Protein AF-A0A9E2YS98-F1 (afdb_monomer_lite)

Secondary structur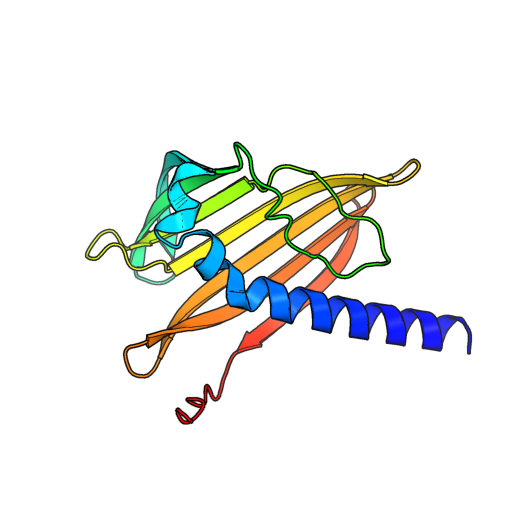e (DSSP, 8-state):
-HHHHHHHHHHHHHHHHHHHHHTGGGGGSTTTGGGEEEEEEEEEEETTEEEEEEEEEE-SSS------STT----PPPEEEEEEETTT--EEEEEEEEEEEETTEEEEEEEEEEEEEETTEEEEEEEEEEEEETTEEEEEEEEE-----PPPP-

Sequence (154 aa):
MKEDLRQEFEKSCVAGAATDFGQLILLFTKPNLSKYRFEFTGDTRIGVDNAWLIGFTQQGGNESLHISEGSKKMKEKLQGEIAVRQGDYLPLRITLNSSHNREDNEIRDEAKLDYAVISGTLLPAALVYRRFVNDEMVLESIYRYSDWQPIPAK

pLDDT: mean 77.69, std 18.23, range [30.95, 98.31]

Structure (mmCIF, N/CA/C/O backbone):
data_AF-A0A9E2YS98-F1
#
_entry.id   AF-A0A9E2YS98-F1
#
loop_
_atom_site.group_PDB
_atom_site.id
_atom_site.type_symbol
_atom_site.label_atom_id
_atom_site.label_alt_id
_atom_site.label_comp_id
_atom_site.label_asym_id
_atom_site.label_entity_id
_atom_site.label_seq_id
_atom_site.pdbx_PDB_ins_code
_atom_site.Cartn_x
_atom_site.Cartn_y
_atom_site.Cartn_z
_atom_site.occupancy
_atom_site.B_iso_or_equiv
_atom_site.auth_seq_id
_atom_site.auth_comp_id
_atom_site.auth_asym_id
_atom_site.auth_atom_id
_atom_site.pdbx_PDB_model_num
ATOM 1 N N . MET A 1 1 ? 32.001 -11.163 -11.078 1.00 45.69 1 MET A N 1
ATOM 2 C CA . MET A 1 1 ? 32.414 -9.957 -10.321 1.00 45.69 1 MET A CA 1
ATOM 3 C C . MET A 1 1 ? 31.591 -8.711 -10.652 1.00 45.69 1 MET A C 1
ATOM 5 O O . MET A 1 1 ? 31.002 -8.174 -9.732 1.00 45.69 1 MET A O 1
ATOM 9 N N . LYS A 1 2 ? 31.499 -8.236 -11.912 1.00 43.94 2 LYS A N 1
ATOM 10 C CA . LYS A 1 2 ? 30.591 -7.112 -12.272 1.00 43.94 2 LYS A CA 1
ATOM 11 C C . LYS A 1 2 ? 29.101 -7.481 -12.186 1.00 43.94 2 LYS A C 1
ATOM 13 O O . LYS A 1 2 ? 28.313 -6.665 -11.729 1.00 43.94 2 LYS A O 1
ATOM 18 N N . GLU A 1 3 ? 28.745 -8.700 -12.591 1.00 44.91 3 GLU A N 1
ATOM 19 C CA . GLU A 1 3 ? 27.358 -9.191 -12.543 1.00 44.91 3 GLU A CA 1
ATOM 20 C C . GLU A 1 3 ? 26.887 -9.447 -11.102 1.00 44.91 3 GLU A C 1
ATOM 22 O O . GLU A 1 3 ? 25.779 -9.067 -10.741 1.00 44.91 3 GLU A O 1
ATOM 27 N N . ASP A 1 4 ? 27.769 -9.988 -10.253 1.00 52.38 4 ASP A N 1
ATOM 28 C CA . ASP A 1 4 ? 27.483 -10.226 -8.831 1.00 52.38 4 ASP A CA 1
ATOM 29 C C . ASP A 1 4 ? 27.247 -8.910 -8.081 1.00 52.38 4 ASP A C 1
ATOM 31 O O . ASP A 1 4 ? 26.273 -8.792 -7.348 1.00 52.38 4 ASP A O 1
ATOM 35 N N . LEU A 1 5 ? 28.070 -7.883 -8.345 1.00 43.38 5 LEU A N 1
ATOM 36 C CA . LEU A 1 5 ? 27.875 -6.551 -7.768 1.00 43.38 5 LEU A CA 1
ATOM 37 C C . LEU A 1 5 ? 26.560 -5.911 -8.230 1.00 43.38 5 LEU A C 1
ATOM 39 O O . LEU A 1 5 ? 25.926 -5.207 -7.450 1.00 43.38 5 LEU A O 1
ATOM 43 N N . ARG A 1 6 ? 26.147 -6.137 -9.487 1.00 44.69 6 ARG A N 1
ATOM 44 C CA . ARG A 1 6 ? 24.877 -5.613 -10.009 1.00 44.69 6 ARG A CA 1
ATOM 45 C C . ARG A 1 6 ? 23.690 -6.297 -9.341 1.00 44.69 6 ARG A C 1
ATOM 47 O O . ARG A 1 6 ? 22.805 -5.599 -8.869 1.00 44.69 6 ARG A O 1
ATOM 54 N N . GLN A 1 7 ? 23.710 -7.624 -9.213 1.00 51.66 7 GLN A N 1
ATOM 55 C CA . GLN A 1 7 ? 22.668 -8.359 -8.489 1.00 51.66 7 GLN A CA 1
ATOM 56 C C . GLN A 1 7 ? 22.597 -7.979 -7.010 1.00 51.66 7 GLN A C 1
ATOM 58 O O . GLN A 1 7 ? 21.513 -7.905 -6.438 1.00 51.66 7 GLN A O 1
ATOM 63 N N . GLU A 1 8 ? 23.740 -7.764 -6.366 1.00 49.50 8 GLU A N 1
ATOM 64 C CA . GLU A 1 8 ? 23.806 -7.390 -4.954 1.00 49.50 8 GLU A CA 1
ATOM 65 C C . GLU A 1 8 ? 23.321 -5.945 -4.736 1.00 49.50 8 GLU A C 1
ATOM 67 O O . GLU A 1 8 ? 22.606 -5.655 -3.771 1.00 49.50 8 GLU A O 1
ATOM 72 N N . PHE A 1 9 ? 23.600 -5.054 -5.691 1.00 48.72 9 PHE A N 1
ATOM 73 C CA . PHE A 1 9 ? 23.061 -3.696 -5.733 1.00 48.72 9 PHE A CA 1
ATOM 74 C C . PHE A 1 9 ? 21.553 -3.671 -6.029 1.00 48.72 9 PHE A C 1
ATOM 76 O O . PHE A 1 9 ? 20.804 -2.996 -5.333 1.00 48.72 9 PHE A O 1
ATOM 83 N N . GLU A 1 10 ? 21.076 -4.462 -6.994 1.00 52.28 10 GLU A N 1
ATOM 84 C CA . GLU A 1 10 ? 19.648 -4.626 -7.290 1.00 52.28 10 GLU A CA 1
ATOM 85 C C . GLU A 1 10 ? 18.907 -5.158 -6.052 1.00 52.28 10 GLU A C 1
ATOM 87 O O . GLU A 1 10 ? 17.956 -4.536 -5.590 1.00 52.28 10 GLU A O 1
ATOM 92 N N . LYS A 1 11 ? 19.393 -6.231 -5.412 1.00 52.59 11 LYS A N 1
ATOM 93 C CA . LYS A 1 11 ? 18.790 -6.776 -4.179 1.00 52.59 11 LYS A CA 1
ATOM 94 C C . LYS A 1 11 ? 18.729 -5.760 -3.035 1.00 52.59 11 LYS A C 1
ATOM 96 O O . LYS A 1 11 ? 17.732 -5.716 -2.313 1.00 52.59 11 LYS A O 1
ATOM 101 N N . SER A 1 12 ? 19.777 -4.957 -2.851 1.00 49.00 12 SER A N 1
ATOM 102 C CA . SER A 1 12 ? 19.828 -3.948 -1.783 1.00 49.00 12 SER A CA 1
ATOM 103 C C . SER A 1 12 ? 18.950 -2.725 -2.074 1.00 49.00 12 SER A C 1
ATOM 105 O O . SER A 1 12 ? 18.268 -2.250 -1.165 1.00 49.00 12 SER A O 1
ATOM 107 N N . CYS A 1 13 ? 18.864 -2.271 -3.328 1.00 46.56 13 CYS A N 1
ATOM 108 C CA . CYS A 1 13 ? 17.906 -1.245 -3.753 1.00 46.56 13 CYS A CA 1
ATOM 109 C C . CYS A 1 13 ? 16.453 -1.698 -3.558 1.00 46.56 13 CYS A C 1
ATOM 111 O O . CYS A 1 13 ? 15.636 -0.933 -3.044 1.00 46.56 13 CYS A O 1
ATOM 113 N N . VAL A 1 14 ? 16.135 -2.953 -3.890 1.00 53.84 14 VAL A N 1
ATOM 114 C CA . VAL A 1 14 ? 14.791 -3.520 -3.693 1.00 53.84 14 VAL A CA 1
ATOM 115 C C . VAL A 1 14 ? 14.445 -3.617 -2.204 1.00 53.84 14 VAL A C 1
ATOM 117 O O . VAL A 1 14 ? 13.340 -3.250 -1.811 1.00 53.84 14 VAL A O 1
ATOM 120 N N . ALA A 1 15 ? 15.390 -4.026 -1.351 1.00 51.19 15 ALA A N 1
ATOM 121 C CA . ALA A 1 15 ? 15.189 -4.028 0.100 1.00 51.19 15 ALA A CA 1
ATOM 122 C C . ALA A 1 15 ? 14.923 -2.615 0.664 1.00 51.19 15 ALA A C 1
ATOM 124 O O . ALA A 1 15 ? 14.071 -2.448 1.542 1.00 51.19 15 ALA A O 1
ATOM 125 N N . GLY A 1 16 ? 15.606 -1.594 0.131 1.00 51.25 16 GLY A N 1
ATOM 126 C CA . GLY A 1 16 ? 15.350 -0.189 0.456 1.00 51.25 16 GLY A CA 1
ATOM 127 C C . GLY A 1 16 ? 13.942 0.252 0.048 1.00 51.25 16 GLY A C 1
ATOM 128 O O . GLY A 1 16 ? 13.174 0.711 0.889 1.00 51.25 16 GLY A O 1
ATOM 129 N N . ALA A 1 17 ? 13.562 0.009 -1.210 1.00 55.62 17 ALA A N 1
ATOM 130 C CA . ALA A 1 17 ? 12.235 0.342 -1.723 1.00 55.62 17 ALA A CA 1
ATOM 131 C C . ALA A 1 17 ? 11.112 -0.359 -0.934 1.00 55.62 17 ALA A C 1
ATOM 133 O O . ALA A 1 17 ? 10.133 0.278 -0.553 1.00 55.62 17 ALA A O 1
ATOM 134 N N . ALA A 1 18 ? 11.264 -1.648 -0.609 1.00 50.25 18 ALA A N 1
ATOM 135 C CA . ALA A 1 18 ? 10.291 -2.418 0.173 1.00 50.25 18 ALA A CA 1
ATOM 136 C C . ALA A 1 18 ? 10.058 -1.866 1.591 1.00 50.25 18 ALA A C 1
ATOM 138 O O . ALA A 1 18 ? 8.956 -1.983 2.136 1.00 50.25 18 ALA A O 1
ATOM 139 N N . THR A 1 19 ? 11.079 -1.252 2.191 1.00 52.03 19 THR A N 1
ATOM 140 C CA . THR A 1 19 ? 10.969 -0.611 3.508 1.00 52.03 19 THR A CA 1
ATOM 141 C C . THR A 1 19 ? 10.147 0.675 3.421 1.00 52.03 19 THR A C 1
ATOM 143 O O . THR A 1 19 ? 9.255 0.884 4.245 1.00 52.03 19 THR A O 1
ATOM 146 N N . ASP A 1 20 ? 10.367 1.478 2.377 1.00 60.38 20 ASP A N 1
ATOM 147 C CA . ASP A 1 20 ? 9.600 2.702 2.117 1.00 60.38 20 ASP A CA 1
ATOM 148 C C . ASP A 1 20 ? 8.138 2.386 1.757 1.00 60.38 20 ASP A C 1
ATOM 150 O O . ASP A 1 20 ? 7.212 3.055 2.225 1.00 60.38 20 ASP A O 1
ATOM 154 N N . PHE A 1 21 ? 7.901 1.299 1.011 1.00 64.00 21 PHE A N 1
ATOM 155 C CA . PHE A 1 21 ? 6.551 0.815 0.725 1.00 64.00 21 PHE A CA 1
ATOM 156 C C . PHE A 1 21 ? 5.815 0.362 1.996 1.00 64.00 21 PHE A C 1
ATOM 158 O O . PHE A 1 21 ? 4.625 0.627 2.132 1.00 64.00 21 PHE A O 1
ATOM 165 N N . GLY A 1 22 ? 6.488 -0.240 2.982 1.00 59.97 22 GLY A N 1
ATOM 166 C CA . GLY A 1 22 ? 5.853 -0.623 4.254 1.00 59.97 22 GLY A CA 1
ATOM 167 C C . GLY A 1 22 ? 5.162 0.546 4.978 1.00 59.97 22 GLY A C 1
ATOM 168 O O . GLY A 1 22 ? 4.210 0.346 5.729 1.00 59.97 22 GLY A O 1
ATOM 169 N N . GLN A 1 23 ? 5.573 1.785 4.708 1.00 67.19 23 GLN A N 1
ATOM 170 C CA . GLN A 1 23 ? 5.027 2.989 5.334 1.00 67.19 23 GLN A CA 1
ATOM 171 C C . GLN A 1 23 ? 3.973 3.717 4.483 1.00 67.19 23 GLN A C 1
ATOM 173 O O . GLN A 1 23 ? 3.563 4.819 4.844 1.00 67.19 23 GLN A O 1
ATOM 178 N N . LEU A 1 24 ? 3.468 3.111 3.400 1.00 75.81 24 LEU A N 1
ATOM 179 C CA . LEU A 1 24 ? 2.515 3.750 2.477 1.00 75.81 24 LEU A CA 1
ATOM 180 C C . LEU A 1 24 ? 1.273 4.345 3.140 1.00 75.81 24 LEU A C 1
ATOM 182 O O . LEU A 1 24 ? 0.768 5.373 2.696 1.00 75.81 24 LEU A O 1
ATOM 186 N N . ILE A 1 25 ? 0.792 3.741 4.225 1.00 75.44 25 ILE A N 1
ATOM 187 C CA . ILE A 1 25 ? -0.377 4.249 4.944 1.00 75.44 25 ILE A CA 1
ATOM 188 C C . ILE A 1 25 ? -0.144 5.662 5.508 1.00 75.44 25 ILE A C 1
ATOM 190 O O . ILE A 1 25 ? -1.091 6.433 5.656 1.00 75.44 25 ILE A O 1
ATOM 194 N N . LEU A 1 26 ? 1.113 6.046 5.766 1.00 76.38 26 LEU A N 1
ATOM 195 C CA . LEU A 1 26 ? 1.473 7.368 6.282 1.00 76.38 26 LEU A CA 1
ATOM 196 C C . LEU A 1 26 ? 1.245 8.496 5.262 1.00 76.38 26 LEU A C 1
ATOM 198 O O . LEU A 1 26 ? 1.063 9.654 5.654 1.00 76.38 26 LEU A O 1
ATOM 202 N N . LEU A 1 27 ? 1.165 8.166 3.969 1.00 73.81 27 LEU A N 1
ATOM 203 C CA . LEU A 1 27 ? 0.795 9.117 2.916 1.00 73.81 27 LEU A CA 1
ATOM 204 C C . LEU A 1 27 ? -0.622 9.671 3.116 1.00 73.81 27 LEU A C 1
ATOM 206 O O . LEU A 1 27 ? -0.914 10.791 2.703 1.00 73.81 27 LEU A O 1
ATOM 210 N N . PHE A 1 28 ? -1.482 8.919 3.807 1.00 77.88 28 PHE A N 1
ATOM 211 C CA . PHE A 1 28 ? -2.888 9.250 4.045 1.00 77.88 28 PHE A CA 1
ATOM 212 C C . PHE A 1 28 ? -3.149 9.782 5.460 1.00 77.88 28 PHE A C 1
ATOM 214 O O . PHE A 1 28 ? -4.271 9.746 5.966 1.00 77.88 28 PHE A O 1
ATOM 221 N N . THR A 1 29 ? -2.118 10.308 6.124 1.00 78.69 29 THR A N 1
ATOM 222 C CA . THR A 1 29 ? -2.288 11.024 7.394 1.00 78.69 29 THR A CA 1
ATOM 223 C C . THR A 1 29 ? -3.094 12.310 7.196 1.00 78.69 29 THR A C 1
ATOM 225 O O . THR A 1 29 ? -3.047 12.934 6.137 1.00 78.69 29 THR A O 1
ATOM 228 N N . LYS A 1 30 ? -3.814 12.759 8.237 1.00 76.62 30 LYS A N 1
ATOM 229 C CA . LYS A 1 30 ? -4.651 13.979 8.188 1.00 76.62 30 LYS A CA 1
ATOM 230 C C . LYS A 1 30 ? -3.969 15.199 7.536 1.00 76.62 30 LYS A C 1
ATOM 232 O O . LYS A 1 30 ? -4.633 15.847 6.732 1.00 76.62 30 LYS A O 1
ATOM 237 N N . PRO A 1 31 ? -2.688 15.520 7.824 1.00 78.31 31 PRO A N 1
ATOM 238 C CA . PRO A 1 31 ? -2.011 16.661 7.198 1.00 78.31 31 PRO A CA 1
ATOM 239 C C . PRO A 1 31 ? -1.812 16.514 5.684 1.00 78.31 31 PRO A C 1
ATOM 241 O O . PRO A 1 31 ? -1.649 17.513 4.986 1.00 78.31 31 PRO A O 1
ATOM 244 N N . ASN A 1 32 ? -1.814 15.280 5.180 1.00 77.38 32 ASN A N 1
ATOM 245 C CA . ASN A 1 32 ? -1.493 14.955 3.798 1.00 77.38 32 ASN A CA 1
ATOM 246 C C . ASN A 1 32 ? -2.725 14.697 2.935 1.00 77.38 32 ASN A C 1
ATOM 248 O O . ASN A 1 32 ? -2.622 14.805 1.719 1.00 77.38 32 ASN A O 1
ATOM 252 N N . LEU A 1 33 ? -3.898 14.441 3.524 1.00 82.31 33 LEU A N 1
ATOM 253 C CA . LEU A 1 33 ? -5.122 14.148 2.768 1.00 82.31 33 LEU A CA 1
ATOM 254 C C . LEU A 1 33 ? -5.484 15.232 1.741 1.00 82.31 33 LEU A C 1
ATOM 256 O O . LEU A 1 33 ? -5.924 14.901 0.647 1.00 82.31 33 LEU A O 1
ATOM 260 N N . SER A 1 34 ? -5.243 16.514 2.039 1.00 84.62 34 SER A N 1
ATOM 261 C CA . SER A 1 34 ? -5.516 17.625 1.108 1.00 84.62 34 SER A CA 1
ATOM 262 C C . SER A 1 34 ? -4.620 17.636 -0.137 1.00 84.62 34 SER A C 1
ATOM 264 O O . SER A 1 34 ? -4.898 18.367 -1.085 1.00 84.62 34 SER A O 1
ATOM 266 N N . LYS A 1 35 ? -3.548 16.834 -0.149 1.00 83.88 35 LYS A N 1
ATOM 267 C CA . LYS A 1 35 ? -2.637 16.672 -1.288 1.00 83.88 35 LYS A CA 1
ATOM 268 C C . LYS A 1 35 ? -3.153 15.659 -2.310 1.00 83.88 35 LYS A C 1
ATOM 270 O O . LYS A 1 35 ? -2.560 15.548 -3.382 1.00 83.88 35 LYS A O 1
ATOM 275 N N . TYR A 1 36 ? -4.230 14.937 -2.006 1.00 87.25 36 TYR A N 1
ATOM 276 C CA . TYR A 1 36 ? -4.770 13.871 -2.842 1.00 87.25 36 TYR A CA 1
ATOM 277 C C . TYR A 1 36 ? -6.225 14.146 -3.216 1.00 87.25 36 TYR A C 1
ATOM 279 O O . TYR A 1 36 ? -7.014 14.663 -2.426 1.00 87.25 36 TYR A O 1
ATOM 287 N N . ARG A 1 37 ? -6.587 13.763 -4.439 1.00 90.56 37 ARG A N 1
ATOM 288 C CA . ARG A 1 37 ? -7.980 13.576 -4.838 1.00 90.56 37 ARG A CA 1
ATOM 289 C C . ARG A 1 37 ? -8.343 12.130 -4.563 1.00 90.56 37 ARG A C 1
ATOM 291 O O . ARG A 1 37 ? -7.572 11.257 -4.943 1.00 90.56 37 ARG A O 1
ATOM 298 N N . PHE A 1 38 ? -9.508 11.910 -3.966 1.00 92.00 38 PHE A N 1
ATOM 299 C CA . PHE A 1 38 ? -10.079 10.585 -3.763 1.00 92.00 38 PHE A CA 1
ATOM 300 C C . PHE A 1 38 ? -11.384 10.459 -4.532 1.00 92.00 38 PHE A C 1
ATOM 302 O O . PHE A 1 38 ? -12.161 11.415 -4.602 1.00 92.00 38 PHE A O 1
ATOM 309 N N . GLU A 1 39 ? -11.627 9.277 -5.071 1.00 95.94 39 GLU A N 1
ATOM 310 C CA . GLU A 1 39 ? -12.862 8.931 -5.756 1.00 95.94 39 GLU A CA 1
ATOM 311 C C . GLU A 1 39 ? -13.261 7.500 -5.421 1.00 95.94 39 GLU A C 1
ATOM 313 O O . GLU A 1 39 ? -12.420 6.615 -5.304 1.00 95.94 39 GLU A O 1
ATOM 318 N N . PHE A 1 40 ? -14.555 7.268 -5.234 1.00 95.44 40 PHE A N 1
ATOM 319 C CA . PHE A 1 40 ? -15.059 5.910 -5.103 1.00 95.44 40 PHE A CA 1
ATOM 320 C C . PHE A 1 40 ? -15.029 5.243 -6.480 1.00 95.44 40 PHE A C 1
ATOM 322 O O . PHE A 1 40 ? -15.675 5.734 -7.406 1.00 95.44 40 PHE A O 1
ATOM 329 N N . THR A 1 41 ? -14.284 4.147 -6.615 1.00 96.06 41 THR A N 1
ATOM 330 C CA . THR A 1 41 ? -14.104 3.437 -7.891 1.00 96.06 41 THR A CA 1
ATOM 331 C C . THR A 1 41 ? -14.903 2.140 -7.969 1.00 96.06 41 THR A C 1
ATOM 333 O O . THR A 1 41 ? -15.131 1.636 -9.067 1.00 96.06 41 THR A O 1
ATOM 336 N N . GLY A 1 42 ? -15.396 1.623 -6.840 1.00 96.25 42 GLY A N 1
ATOM 337 C CA . GLY A 1 42 ? -16.324 0.495 -6.824 1.00 96.25 42 GLY A CA 1
ATOM 338 C C . GLY A 1 42 ? -16.261 -0.338 -5.552 1.00 96.25 42 GLY A C 1
ATOM 339 O O . GLY A 1 42 ? -15.665 0.046 -4.549 1.00 96.25 42 GLY A O 1
ATOM 340 N N . ASP A 1 43 ? -16.877 -1.511 -5.609 1.00 97.56 43 ASP A N 1
ATOM 341 C CA . ASP A 1 43 ? -16.857 -2.503 -4.540 1.00 97.56 43 ASP A CA 1
ATOM 342 C C . ASP A 1 43 ? -15.926 -3.662 -4.906 1.00 97.56 43 ASP A C 1
ATOM 344 O O . ASP A 1 43 ? -15.807 -4.061 -6.065 1.00 97.56 43 ASP A O 1
ATOM 348 N N . THR A 1 44 ? -15.264 -4.233 -3.906 1.00 97.12 44 THR A N 1
ATOM 349 C CA . THR A 1 44 ? -14.380 -5.385 -4.073 1.00 97.12 44 THR A CA 1
ATOM 350 C C . THR A 1 44 ? -14.420 -6.295 -2.849 1.00 97.12 44 THR A C 1
ATOM 352 O O . THR A 1 44 ? -15.077 -6.009 -1.846 1.00 97.12 44 THR A O 1
ATOM 355 N N . ARG A 1 45 ? -13.703 -7.416 -2.922 1.00 97.00 45 ARG A N 1
ATOM 356 C CA . ARG A 1 45 ? -13.531 -8.348 -1.809 1.00 97.00 45 ARG A CA 1
ATOM 357 C C . ARG A 1 45 ? -12.049 -8.598 -1.558 1.00 97.00 45 ARG A C 1
ATOM 359 O O . ARG A 1 45 ? -11.321 -8.991 -2.468 1.00 97.00 45 ARG A O 1
ATOM 366 N N . ILE A 1 46 ? -11.607 -8.410 -0.316 1.00 95.06 46 ILE A N 1
ATOM 367 C CA . ILE A 1 46 ? -10.238 -8.709 0.118 1.00 95.06 46 ILE A CA 1
ATOM 368 C C . ILE A 1 46 ? -10.304 -9.849 1.131 1.00 95.06 46 ILE A C 1
ATOM 370 O O . ILE A 1 46 ? -10.756 -9.678 2.258 1.00 95.06 46 ILE A O 1
ATOM 374 N N . GLY A 1 47 ? -9.889 -11.046 0.708 1.00 91.56 47 GLY A N 1
ATOM 375 C CA . GLY A 1 47 ? -10.057 -12.250 1.519 1.00 91.56 47 GLY A CA 1
ATOM 376 C C . GLY A 1 47 ? -11.539 -12.523 1.784 1.00 91.56 47 GLY A C 1
ATOM 377 O O . GLY A 1 47 ? -12.304 -12.787 0.856 1.00 91.56 47 GLY A O 1
ATOM 378 N N . VAL A 1 48 ? -11.945 -12.464 3.051 1.00 93.69 48 VAL A N 1
ATOM 379 C CA . VAL A 1 48 ? -13.342 -12.674 3.455 1.00 93.69 48 VAL A CA 1
ATOM 380 C C . VAL A 1 48 ? -14.148 -11.379 3.543 1.00 93.69 48 VAL A C 1
ATOM 382 O O . VAL A 1 48 ? -15.374 -11.462 3.504 1.00 93.69 48 VAL A O 1
ATOM 385 N N . ASP A 1 49 ? -13.488 -10.221 3.599 1.00 96.69 49 ASP A N 1
ATOM 386 C CA . ASP A 1 49 ? -14.100 -8.916 3.841 1.00 96.69 49 ASP A CA 1
ATOM 387 C C . ASP A 1 49 ? -14.589 -8.250 2.545 1.00 96.69 49 ASP A C 1
ATOM 389 O O . ASP A 1 49 ? -13.875 -8.215 1.537 1.00 96.69 49 ASP A O 1
ATOM 393 N N . ASN A 1 50 ? -15.789 -7.663 2.591 1.00 97.94 50 ASN A N 1
ATOM 394 C CA . ASN A 1 50 ? -16.251 -6.731 1.562 1.00 97.94 50 ASN A CA 1
ATOM 395 C C . ASN A 1 50 ? -15.597 -5.363 1.781 1.00 97.94 50 ASN A C 1
ATOM 397 O O . ASN A 1 50 ? -15.514 -4.873 2.915 1.00 97.94 50 ASN A O 1
ATOM 401 N N . ALA A 1 51 ? -15.164 -4.736 0.694 1.00 98.31 51 AL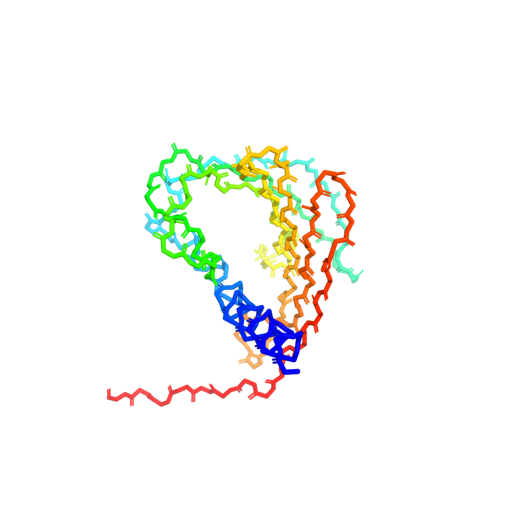A A N 1
ATOM 402 C CA . ALA A 1 51 ? -14.433 -3.483 0.730 1.00 98.31 51 ALA A CA 1
ATOM 403 C C . ALA A 1 51 ? -14.929 -2.500 -0.330 1.00 98.31 51 ALA A C 1
ATOM 405 O O . ALA A 1 51 ? -15.289 -2.889 -1.437 1.00 98.31 51 ALA A O 1
ATOM 406 N N . TRP A 1 52 ? -14.887 -1.216 0.006 1.00 98.12 52 TRP A N 1
ATOM 407 C CA . TRP A 1 52 ? -14.941 -0.138 -0.969 1.00 98.12 52 TRP A CA 1
ATOM 408 C C . TRP A 1 52 ? -13.555 0.088 -1.548 1.00 98.12 52 TRP A C 1
ATOM 410 O O . TRP A 1 52 ? -12.564 0.109 -0.817 1.00 98.12 52 TRP A O 1
ATOM 420 N N . LEU A 1 53 ? -13.501 0.283 -2.854 1.00 97.62 53 LEU A N 1
ATOM 421 C CA . LEU A 1 53 ? -12.314 0.670 -3.584 1.00 97.62 53 LEU A CA 1
ATOM 422 C C . LEU A 1 53 ? -12.350 2.184 -3.786 1.00 97.62 53 LEU A C 1
ATOM 424 O O . LEU A 1 53 ? -13.316 2.742 -4.311 1.00 97.62 53 LEU A O 1
ATOM 428 N N . ILE A 1 54 ? -11.315 2.850 -3.290 1.00 95.75 54 ILE A N 1
ATOM 429 C CA . ILE A 1 54 ? -11.164 4.298 -3.354 1.00 95.75 54 ILE A CA 1
ATOM 430 C C . ILE A 1 54 ? -9.919 4.589 -4.182 1.00 95.75 54 ILE A C 1
ATOM 432 O O . ILE A 1 54 ? -8.799 4.374 -3.718 1.00 95.75 54 ILE A O 1
ATOM 436 N N . GLY A 1 55 ? -10.111 5.080 -5.400 1.00 94.38 55 GLY A N 1
ATOM 437 C CA . GLY A 1 55 ? -9.041 5.594 -6.241 1.00 94.38 55 GLY A CA 1
ATOM 438 C C . GLY A 1 55 ? -8.459 6.869 -5.643 1.00 94.38 55 GLY A C 1
ATOM 439 O O . GLY A 1 55 ? -9.179 7.685 -5.059 1.00 94.38 55 GLY A O 1
ATOM 440 N N . PHE A 1 56 ? -7.148 7.051 -5.776 1.00 91.38 56 PHE A N 1
ATOM 441 C CA . PHE A 1 56 ? -6.483 8.286 -5.390 1.00 91.38 56 PHE A CA 1
ATOM 442 C C . PHE A 1 56 ? -5.472 8.755 -6.426 1.00 91.38 56 PHE A C 1
ATOM 444 O O . PHE A 1 56 ? -4.811 7.971 -7.108 1.00 91.38 56 PHE A O 1
ATOM 451 N N . THR A 1 57 ? -5.306 10.072 -6.500 1.00 88.94 57 THR A N 1
ATOM 452 C CA . THR A 1 57 ? -4.266 10.711 -7.311 1.00 88.94 57 THR A CA 1
ATOM 453 C C . THR A 1 57 ? -3.705 11.922 -6.585 1.00 88.94 57 THR A C 1
ATOM 455 O O . THR A 1 57 ? -4.446 12.791 -6.117 1.00 88.94 57 THR A O 1
ATOM 458 N N . GLN A 1 58 ? -2.382 12.005 -6.512 1.00 83.75 58 GLN A N 1
ATOM 459 C CA . GLN A 1 58 ? -1.675 13.133 -5.929 1.00 83.75 58 GLN A CA 1
ATOM 460 C C . GLN A 1 58 ? -1.876 14.394 -6.778 1.00 83.75 58 GLN A C 1
ATOM 462 O O . GLN A 1 58 ? -1.615 14.424 -7.981 1.00 83.75 58 GLN A O 1
ATOM 467 N N . GLN A 1 59 ? -2.336 15.468 -6.145 1.00 81.56 59 GLN A N 1
ATOM 468 C CA . GLN A 1 59 ? -2.582 16.756 -6.794 1.00 81.56 59 GLN A CA 1
ATOM 469 C C . GLN A 1 59 ? -1.405 17.722 -6.646 1.00 81.56 59 GLN A C 1
ATOM 471 O O . GLN A 1 59 ? -1.197 18.566 -7.518 1.00 81.56 59 GLN A O 1
ATOM 476 N N . GLY A 1 60 ? -0.625 17.590 -5.572 1.00 64.25 60 GLY A N 1
ATOM 477 C CA . GLY A 1 60 ? 0.536 18.427 -5.292 1.00 64.25 60 GLY A CA 1
ATOM 478 C C . GLY A 1 60 ? 1.334 17.947 -4.079 1.00 64.25 60 GLY A C 1
ATOM 479 O O . GLY A 1 60 ? 0.953 17.002 -3.395 1.00 64.25 60 GLY A O 1
ATOM 480 N N . GLY A 1 61 ? 2.449 18.624 -3.804 1.00 60.81 61 GLY A N 1
ATOM 481 C CA . GLY A 1 61 ? 3.415 18.229 -2.776 1.00 60.81 61 GLY A CA 1
ATOM 482 C C . GLY A 1 61 ? 4.592 17.435 -3.349 1.00 60.81 61 GLY A C 1
ATOM 483 O O . GLY A 1 61 ? 4.481 16.790 -4.382 1.00 60.81 61 GLY A O 1
ATOM 484 N N . ASN A 1 62 ? 5.736 17.507 -2.666 1.00 56.59 62 ASN A N 1
ATOM 485 C CA . ASN A 1 62 ? 6.942 16.739 -3.004 1.00 56.59 62 ASN A CA 1
ATOM 486 C C . ASN A 1 62 ? 6.950 15.365 -2.322 1.00 56.59 62 ASN A C 1
ATOM 488 O O . ASN A 1 62 ? 8.023 14.819 -2.080 1.00 56.59 62 ASN A O 1
ATOM 492 N N . GLU A 1 63 ? 5.786 14.831 -1.946 1.00 53.19 63 GLU A N 1
ATOM 493 C CA . GLU A 1 63 ? 5.708 13.462 -1.433 1.00 53.19 63 GLU A CA 1
ATOM 494 C C . GLU A 1 63 ? 5.834 12.515 -2.618 1.00 53.19 63 GLU A C 1
ATOM 496 O O . GLU A 1 63 ? 4.870 11.924 -3.083 1.00 53.19 63 GLU A O 1
ATOM 501 N N . SER A 1 64 ? 7.037 12.471 -3.177 1.00 49.28 64 SER A N 1
ATOM 502 C CA . SER A 1 64 ? 7.477 11.400 -4.043 1.00 49.28 64 SER A CA 1
ATOM 503 C C . SER A 1 64 ? 7.766 10.223 -3.134 1.00 49.28 64 SER A C 1
ATOM 505 O O . SER A 1 64 ? 8.535 10.369 -2.176 1.00 49.28 64 SER A O 1
ATOM 507 N N . LEU A 1 65 ? 7.198 9.059 -3.433 1.00 51.28 65 LEU A N 1
ATOM 508 C CA . LEU A 1 65 ? 7.764 7.844 -2.881 1.00 51.28 65 LEU A CA 1
ATOM 509 C C . LEU A 1 65 ? 9.243 7.827 -3.290 1.00 51.28 65 LEU A C 1
ATOM 511 O O . LEU A 1 65 ? 9.555 7.884 -4.481 1.00 51.28 65 LEU A O 1
ATOM 515 N N . HIS A 1 66 ? 10.153 7.845 -2.320 1.00 49.03 66 HIS A N 1
ATOM 516 C CA . HIS A 1 66 ? 11.571 7.683 -2.596 1.00 49.03 66 HIS A CA 1
ATOM 517 C C . HIS A 1 66 ? 11.789 6.213 -2.961 1.00 49.03 66 HIS A C 1
ATOM 519 O O . HIS A 1 66 ? 12.248 5.428 -2.148 1.00 49.03 66 HIS A O 1
ATOM 525 N N . ILE A 1 67 ? 11.436 5.809 -4.183 1.00 47.03 67 ILE A N 1
ATOM 526 C CA . ILE A 1 67 ? 11.920 4.533 -4.708 1.00 47.03 67 ILE A CA 1
ATOM 527 C C . ILE A 1 67 ? 13.423 4.742 -4.865 1.00 47.03 67 ILE A C 1
ATOM 529 O O . ILE A 1 67 ? 13.870 5.456 -5.760 1.00 47.03 67 ILE A O 1
ATOM 533 N N . SER A 1 68 ? 14.183 4.246 -3.890 1.00 36.81 68 SER A N 1
ATOM 534 C CA . SER A 1 68 ? 15.611 4.492 -3.727 1.00 36.81 68 SER A CA 1
ATOM 535 C C . SER A 1 68 ? 16.425 3.816 -4.837 1.00 36.81 68 SER A C 1
ATOM 537 O O . SER A 1 68 ? 17.124 2.834 -4.618 1.00 36.81 68 SER A O 1
ATOM 539 N N . GLU A 1 69 ? 16.367 4.383 -6.037 1.00 37.44 69 GLU A N 1
ATOM 540 C CA . GLU A 1 69 ? 17.318 4.176 -7.119 1.00 37.44 69 GLU A CA 1
ATOM 541 C C . GLU A 1 69 ? 17.948 5.523 -7.476 1.00 37.44 69 GLU A C 1
ATOM 543 O O . GLU A 1 69 ? 17.335 6.366 -8.123 1.00 37.44 69 GLU A O 1
ATOM 548 N N . GLY A 1 70 ? 19.188 5.728 -7.027 1.00 32.88 70 GLY A N 1
ATOM 549 C CA . GLY A 1 70 ? 20.129 6.700 -7.589 1.00 32.88 70 GLY A CA 1
ATOM 550 C 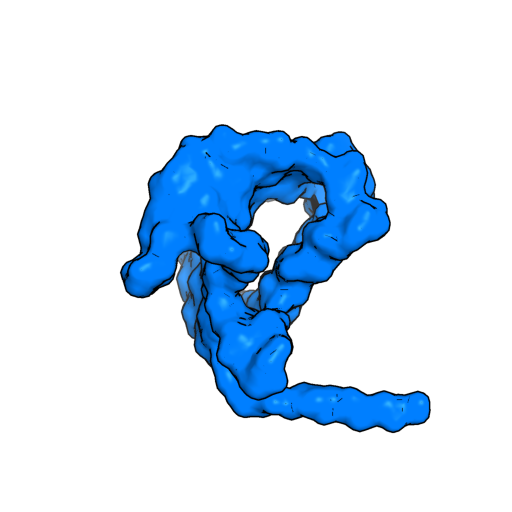C . GLY A 1 70 ? 19.608 8.126 -7.810 1.00 32.88 70 GLY A C 1
ATOM 551 O O . GLY A 1 70 ? 19.186 8.462 -8.906 1.00 32.88 70 GLY A O 1
ATOM 552 N N . SER A 1 71 ? 19.745 8.981 -6.791 1.00 30.95 71 SER A N 1
ATOM 553 C CA . SER A 1 71 ? 19.894 10.456 -6.852 1.00 30.95 71 SER A CA 1
ATOM 554 C C . SER A 1 71 ? 18.943 11.323 -7.710 1.00 30.95 71 SER A C 1
ATOM 556 O O . SER A 1 71 ? 19.049 12.551 -7.644 1.00 30.95 71 SER A O 1
ATOM 558 N N . LYS A 1 72 ? 17.964 10.777 -8.438 1.00 36.41 72 LYS A N 1
ATOM 559 C CA . LYS A 1 72 ? 16.971 11.544 -9.198 1.00 36.41 72 LYS A CA 1
ATOM 560 C C . LYS A 1 72 ? 15.626 11.515 -8.483 1.00 36.41 72 LYS A C 1
ATOM 562 O O . LYS A 1 72 ? 14.917 10.519 -8.476 1.00 36.41 72 LYS A O 1
ATOM 567 N N . LYS A 1 73 ? 15.265 12.663 -7.902 1.00 39.94 73 LYS A N 1
ATOM 568 C CA . LYS A 1 73 ? 13.916 12.941 -7.393 1.00 39.94 73 LYS A CA 1
ATOM 569 C C . LYS A 1 73 ? 12.925 12.849 -8.551 1.00 39.94 73 LYS A C 1
ATOM 571 O O . LYS A 1 73 ? 12.853 13.766 -9.369 1.00 39.94 73 LYS A O 1
ATOM 576 N N . MET A 1 74 ? 12.191 11.749 -8.631 1.00 44.41 74 MET A N 1
ATOM 577 C CA . MET A 1 74 ? 11.128 11.588 -9.612 1.00 44.41 74 MET A CA 1
ATOM 578 C C . MET A 1 74 ? 9.884 12.334 -9.132 1.00 44.41 74 MET A C 1
ATOM 580 O O . MET A 1 74 ? 9.397 12.102 -8.030 1.00 44.41 74 MET A O 1
ATOM 584 N N . LYS A 1 75 ? 9.422 13.292 -9.943 1.00 51.03 75 LYS A N 1
ATOM 585 C CA . LYS A 1 75 ? 8.269 14.166 -9.671 1.00 51.03 75 LYS A CA 1
ATOM 586 C C . LYS A 1 75 ? 6.976 13.627 -10.296 1.00 51.03 75 LYS A C 1
ATOM 588 O O . LYS A 1 75 ? 6.113 14.420 -10.666 1.00 51.03 75 LYS A O 1
ATOM 593 N N . GLU A 1 76 ? 6.857 12.317 -10.476 1.00 61.00 76 GLU A N 1
ATOM 594 C CA . GLU A 1 76 ? 5.618 11.760 -11.014 1.00 61.00 76 GLU A CA 1
ATOM 595 C C . GLU A 1 76 ? 4.565 11.661 -9.915 1.00 61.00 76 GLU A C 1
ATOM 597 O O . GLU A 1 76 ? 4.864 11.339 -8.763 1.00 61.00 76 GLU A O 1
ATOM 602 N N . LYS A 1 77 ? 3.331 12.023 -10.274 1.00 69.50 77 LYS A N 1
ATOM 603 C CA . LYS A 1 77 ? 2.206 12.063 -9.341 1.00 69.50 77 LYS A CA 1
ATOM 604 C C . LYS A 1 77 ? 1.857 10.645 -8.927 1.00 69.50 77 LYS A C 1
ATOM 606 O O . LYS A 1 77 ? 1.529 9.813 -9.766 1.00 69.50 77 LYS A O 1
ATOM 611 N N . LEU A 1 78 ? 1.875 10.394 -7.625 1.00 76.88 78 LEU A N 1
ATOM 612 C CA . LEU A 1 78 ? 1.487 9.100 -7.093 1.00 76.88 78 LEU A CA 1
ATOM 613 C C . LEU A 1 78 ?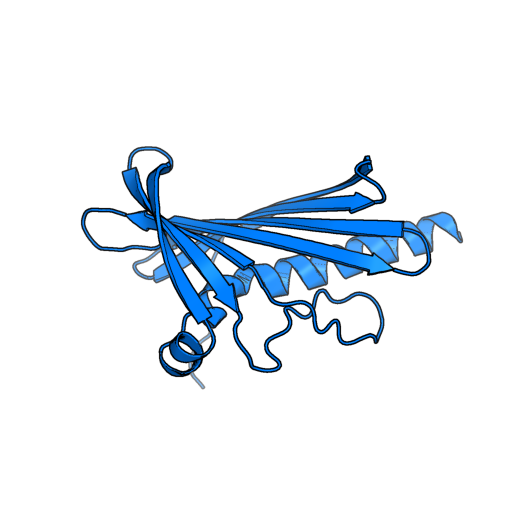 -0.011 8.851 -7.313 1.00 76.88 78 LEU A C 1
ATOM 615 O O . LEU A 1 78 ? -0.840 9.708 -6.993 1.00 76.88 78 LEU A O 1
ATOM 619 N N . GLN A 1 79 ? -0.363 7.670 -7.812 1.00 87.69 79 GLN A N 1
ATOM 620 C CA . GLN A 1 79 ? -1.751 7.251 -7.978 1.00 87.69 79 GLN A CA 1
ATOM 621 C C . GLN A 1 79 ? -1.938 5.775 -7.644 1.00 87.69 79 GLN A C 1
ATOM 623 O O . GLN A 1 79 ? -0.988 4.986 -7.655 1.00 87.69 79 GLN A O 1
ATOM 628 N N . GLY A 1 80 ? -3.176 5.402 -7.353 1.00 91.44 80 GLY A N 1
ATOM 629 C CA . GLY A 1 80 ? -3.490 4.044 -6.959 1.00 91.44 80 GLY A CA 1
ATOM 630 C C . GLY A 1 80 ? -4.887 3.901 -6.387 1.00 91.44 80 GLY A C 1
ATOM 631 O O . GLY A 1 80 ? -5.760 4.733 -6.623 1.00 91.44 80 GLY A O 1
ATOM 632 N N . GLU A 1 81 ? -5.076 2.839 -5.615 1.00 95.31 81 GLU A N 1
ATOM 633 C CA . GLU A 1 81 ? -6.346 2.503 -4.984 1.00 95.31 81 GLU A CA 1
ATOM 634 C C . GLU A 1 81 ? -6.141 2.064 -3.535 1.00 95.31 81 GLU A C 1
ATOM 636 O O . GLU A 1 81 ? -5.152 1.411 -3.194 1.00 95.31 81 GLU A O 1
ATOM 641 N N . ILE A 1 82 ? -7.104 2.393 -2.680 1.00 94.88 82 ILE A N 1
ATOM 642 C CA . ILE A 1 82 ? -7.198 1.908 -1.306 1.00 94.88 82 ILE A CA 1
ATOM 643 C C . ILE A 1 82 ? -8.464 1.067 -1.202 1.00 94.88 82 ILE A C 1
ATOM 645 O O . ILE A 1 82 ? -9.562 1.564 -1.445 1.00 94.88 82 ILE A O 1
ATOM 649 N N . ALA A 1 83 ? -8.320 -0.195 -0.810 1.00 97.12 83 ALA A N 1
ATOM 650 C CA . ALA A 1 83 ? -9.450 -1.022 -0.416 1.00 97.12 83 ALA A CA 1
ATOM 651 C C . ALA A 1 83 ? -9.703 -0.836 1.085 1.00 97.12 83 ALA A C 1
ATOM 653 O O . ALA A 1 83 ? -8.844 -1.182 1.903 1.00 97.12 83 ALA A O 1
ATOM 654 N N . VAL A 1 84 ? -10.872 -0.310 1.450 1.00 96.12 84 VAL A N 1
ATOM 655 C CA . VAL A 1 84 ? -11.294 -0.100 2.844 1.00 96.12 84 VAL A CA 1
ATOM 656 C C . VAL A 1 84 ? -12.500 -0.966 3.180 1.00 96.12 84 VAL A C 1
ATOM 658 O O . VAL A 1 84 ? -13.445 -1.060 2.402 1.00 96.12 84 VAL A O 1
ATOM 661 N N . ARG A 1 85 ? -12.492 -1.613 4.342 1.00 97.00 85 ARG A N 1
ATOM 662 C CA . ARG A 1 85 ? -13.570 -2.512 4.763 1.00 97.00 85 ARG A CA 1
ATOM 663 C C . ARG A 1 85 ? -14.890 -1.759 4.960 1.00 97.00 85 ARG A C 1
ATOM 665 O O . ARG A 1 85 ? -14.926 -0.751 5.658 1.00 97.00 85 ARG A O 1
ATOM 672 N N . GLN A 1 86 ? -15.990 -2.287 4.417 1.00 95.56 86 GLN A N 1
ATOM 673 C CA . GLN A 1 86 ? -17.303 -1.614 4.433 1.00 95.56 86 GLN A CA 1
ATOM 674 C C . GLN A 1 86 ? -17.914 -1.432 5.839 1.00 95.56 86 GLN A C 1
ATOM 676 O O . GLN A 1 86 ? -18.790 -0.594 6.024 1.00 95.56 86 GLN A O 1
ATOM 681 N N . GLY A 1 87 ? -17.479 -2.207 6.839 1.00 92.38 87 GLY A N 1
ATOM 682 C CA . GLY A 1 87 ? -18.041 -2.151 8.196 1.00 92.38 87 GLY A CA 1
ATOM 683 C C . GLY A 1 87 ? -17.427 -1.084 9.105 1.00 92.38 87 GLY A C 1
ATOM 684 O O . GLY A 1 87 ? -18.116 -0.534 9.959 1.00 92.38 87 GLY A O 1
ATOM 685 N N . ASP A 1 88 ? -16.136 -0.803 8.945 1.00 92.56 88 ASP A N 1
ATOM 686 C CA . ASP A 1 88 ? -15.371 0.027 9.884 1.00 92.56 88 ASP A CA 1
ATOM 687 C C . ASP A 1 88 ? -14.265 0.858 9.222 1.00 92.56 88 ASP A C 1
ATOM 689 O O . ASP A 1 88 ? -13.444 1.459 9.913 1.00 92.56 88 ASP A O 1
ATOM 693 N N . TYR A 1 89 ? -14.259 0.923 7.888 1.00 91.69 89 TYR A N 1
ATOM 694 C CA . TYR A 1 89 ? -13.319 1.702 7.084 1.00 91.69 89 TYR A CA 1
ATOM 695 C C . TYR A 1 89 ? -11.849 1.311 7.284 1.00 91.69 89 TYR A C 1
ATOM 697 O O . TYR A 1 89 ? -10.953 2.075 6.917 1.00 91.69 89 TYR A O 1
ATOM 705 N N . LEU A 1 90 ? -11.577 0.123 7.838 1.00 92.88 90 LEU A N 1
ATOM 706 C CA . LEU A 1 90 ? -10.214 -0.351 8.023 1.00 92.88 90 LEU A CA 1
ATOM 707 C C . LEU A 1 90 ? -9.535 -0.537 6.652 1.00 92.88 90 LEU A C 1
ATOM 709 O O . LEU A 1 90 ? -10.071 -1.270 5.815 1.00 92.88 90 LEU A O 1
ATOM 713 N N . PRO A 1 91 ? -8.364 0.072 6.401 1.00 93.25 91 PRO A N 1
ATOM 714 C CA . PRO A 1 91 ? -7.585 -0.197 5.200 1.00 93.25 91 PRO A CA 1
ATOM 715 C C . PRO A 1 91 ? -7.157 -1.665 5.169 1.00 93.25 91 PRO A C 1
ATOM 717 O O . PRO A 1 91 ? -6.542 -2.159 6.110 1.00 93.25 91 PRO A O 1
ATOM 720 N N . LEU A 1 92 ? -7.481 -2.358 4.082 1.00 95.56 92 LEU A N 1
ATOM 721 C CA . LEU A 1 92 ? -7.121 -3.762 3.874 1.00 95.56 92 LEU A CA 1
ATOM 722 C C . LEU A 1 92 ? -5.969 -3.901 2.881 1.00 95.56 92 LEU A C 1
ATOM 724 O O . LEU A 1 92 ? -5.130 -4.791 3.015 1.00 95.56 92 LEU A O 1
ATOM 728 N N . ARG A 1 93 ? -5.929 -3.022 1.876 1.00 95.88 93 ARG A N 1
ATOM 729 C CA . ARG A 1 93 ? -4.923 -3.034 0.815 1.00 95.88 93 ARG A CA 1
ATOM 730 C C . ARG A 1 93 ? -4.721 -1.644 0.237 1.00 95.88 93 ARG A C 1
ATOM 732 O O . ARG A 1 93 ? -5.694 -0.924 0.031 1.00 95.88 93 ARG A O 1
ATOM 739 N N . ILE A 1 94 ? -3.477 -1.320 -0.089 1.00 93.50 94 ILE A N 1
ATOM 740 C CA . ILE A 1 94 ? -3.129 -0.200 -0.964 1.00 93.50 94 ILE A CA 1
ATOM 741 C C . ILE A 1 94 ? -2.464 -0.772 -2.214 1.00 93.50 94 ILE A C 1
ATOM 743 O O . ILE A 1 94 ? -1.513 -1.547 -2.113 1.00 93.50 94 ILE A O 1
ATOM 747 N N . THR A 1 95 ? -2.964 -0.383 -3.381 1.00 92.69 95 THR A N 1
ATOM 748 C CA . THR A 1 95 ? -2.326 -0.633 -4.674 1.00 92.69 95 THR A CA 1
ATOM 749 C C . THR A 1 95 ? -1.792 0.688 -5.205 1.00 92.69 95 THR A C 1
ATOM 751 O O . THR A 1 95 ? -2.484 1.699 -5.149 1.00 92.69 95 THR A O 1
ATOM 754 N N . LEU A 1 96 ? -0.577 0.682 -5.731 1.00 87.69 96 LEU A N 1
ATOM 755 C CA . LEU A 1 96 ? 0.075 1.816 -6.361 1.00 87.69 96 LEU A CA 1
ATOM 756 C C . LEU A 1 96 ? 0.534 1.448 -7.752 1.00 87.69 96 LEU A C 1
ATOM 758 O O . LEU A 1 96 ? 1.103 0.376 -7.943 1.00 87.69 96 LEU A O 1
ATOM 762 N N . ASN A 1 97 ? 0.370 2.396 -8.665 1.00 84.88 97 ASN A N 1
ATOM 763 C CA . ASN A 1 97 ? 0.918 2.316 -10.005 1.00 84.88 97 ASN A CA 1
ATOM 764 C C . ASN A 1 97 ? 1.636 3.628 -10.313 1.00 84.88 97 ASN A C 1
ATOM 766 O O . ASN A 1 97 ? 1.084 4.711 -10.114 1.00 84.88 97 ASN A O 1
ATOM 770 N N . SER A 1 98 ? 2.859 3.526 -10.812 1.00 79.12 98 SER A N 1
ATOM 771 C CA . SER A 1 98 ? 3.633 4.655 -11.318 1.00 79.12 98 SER A CA 1
ATOM 772 C C . SER A 1 98 ? 4.189 4.275 -12.680 1.00 79.12 98 SER A C 1
ATOM 774 O O . SER A 1 98 ? 4.725 3.182 -12.825 1.00 79.12 98 SER A O 1
ATOM 776 N N . SER A 1 99 ? 4.059 5.152 -13.673 1.00 78.69 99 SER A N 1
ATOM 777 C CA . SER A 1 99 ? 4.768 5.014 -14.948 1.00 78.69 99 SER A CA 1
ATOM 778 C C . SER A 1 99 ? 5.621 6.251 -15.170 1.00 78.69 99 SER A C 1
ATOM 780 O O . SER A 1 99 ? 5.205 7.368 -14.854 1.00 78.69 99 SER A O 1
ATOM 782 N N . HIS A 1 100 ? 6.833 6.047 -15.663 1.00 76.12 100 HIS A N 1
ATOM 783 C CA . HIS A 1 100 ? 7.758 7.117 -15.970 1.00 76.12 100 HIS A CA 1
ATOM 784 C C . HIS A 1 100 ? 8.718 6.724 -17.083 1.00 76.12 100 HIS A C 1
ATOM 786 O O . HIS A 1 100 ? 9.174 5.589 -17.165 1.00 76.12 100 HIS A O 1
ATOM 792 N N . ASN A 1 101 ? 9.110 7.704 -17.890 1.00 76.62 101 ASN A N 1
ATOM 793 C CA . ASN A 1 101 ? 10.148 7.495 -18.890 1.00 76.62 101 ASN A CA 1
ATOM 794 C C . ASN A 1 101 ? 11.527 7.708 -18.265 1.00 76.62 101 ASN A C 1
ATOM 796 O O . ASN A 1 101 ? 11.791 8.732 -17.623 1.00 76.62 101 ASN A O 1
ATOM 800 N N . ARG A 1 102 ? 12.430 6.755 -18.483 1.00 71.44 102 ARG A N 1
ATOM 801 C CA . ARG A 1 102 ? 13.843 6.871 -18.135 1.00 71.44 102 ARG A CA 1
ATOM 802 C C . ARG A 1 102 ? 14.666 6.564 -19.371 1.00 71.44 102 ARG A C 1
ATOM 804 O O . ARG A 1 102 ? 14.694 5.430 -19.838 1.00 71.44 102 ARG A O 1
ATOM 811 N N . GLU A 1 103 ? 15.363 7.593 -19.846 1.00 80.19 103 GLU A N 1
ATOM 812 C CA . GLU A 1 103 ? 16.062 7.547 -21.134 1.00 80.19 103 GLU A CA 1
ATOM 813 C C . GLU A 1 103 ? 15.048 7.225 -22.241 1.00 80.19 103 GLU A C 1
ATOM 815 O O . GLU A 1 103 ? 14.098 7.992 -22.394 1.00 80.19 103 GLU A O 1
ATOM 820 N N . ASP A 1 104 ? 15.207 6.097 -22.932 1.00 84.12 104 ASP A N 1
ATOM 821 C CA . ASP A 1 104 ? 14.326 5.646 -24.016 1.00 84.12 104 ASP A CA 1
ATOM 822 C C . ASP A 1 104 ? 13.365 4.520 -23.594 1.00 84.12 104 ASP A C 1
ATOM 824 O O . ASP A 1 104 ? 12.707 3.921 -24.442 1.00 84.12 104 ASP A O 1
ATOM 828 N N . ASN A 1 105 ? 13.282 4.212 -22.294 1.00 81.06 105 ASN A N 1
ATOM 829 C CA . ASN A 1 105 ? 12.425 3.144 -21.785 1.00 81.06 105 ASN A CA 1
ATOM 830 C C . ASN A 1 105 ? 11.273 3.687 -20.938 1.00 81.06 105 ASN A C 1
ATOM 832 O O . ASN A 1 105 ? 11.472 4.556 -20.082 1.00 81.06 105 ASN A O 1
ATOM 836 N N . GLU A 1 106 ? 10.090 3.106 -21.119 1.00 84.38 106 GLU A N 1
ATOM 837 C CA . GLU A 1 106 ? 8.981 3.254 -20.184 1.00 84.38 106 GLU A CA 1
ATOM 838 C C . GLU A 1 106 ? 9.204 2.312 -18.999 1.00 84.38 106 GLU A C 1
ATOM 840 O O . GLU A 1 106 ? 9.333 1.100 -19.166 1.00 84.38 106 GLU A O 1
ATOM 845 N N . ILE A 1 107 ? 9.255 2.865 -17.791 1.00 82.44 107 ILE A N 1
ATOM 846 C CA . ILE A 1 107 ? 9.333 2.106 -16.547 1.00 82.44 107 ILE A CA 1
ATOM 847 C C . ILE A 1 107 ? 7.986 2.200 -15.851 1.00 82.44 107 ILE A C 1
ATOM 849 O O . ILE A 1 107 ? 7.542 3.292 -15.496 1.00 82.44 107 ILE A O 1
ATOM 853 N N . ARG A 1 108 ? 7.374 1.046 -15.585 1.00 85.69 108 ARG A N 1
ATOM 854 C CA . ARG A 1 108 ? 6.154 0.938 -14.785 1.00 85.69 108 ARG A CA 1
ATOM 855 C C . ARG A 1 108 ? 6.431 0.170 -13.501 1.00 85.69 108 ARG A C 1
ATOM 857 O O . ARG A 1 108 ? 6.892 -0.966 -13.527 1.00 85.69 108 ARG A O 1
ATOM 864 N N . ASP A 1 109 ? 6.124 0.804 -12.382 1.00 83.00 109 ASP A N 1
ATOM 865 C CA . ASP A 1 109 ? 6.225 0.256 -11.039 1.00 83.00 109 ASP A CA 1
ATOM 866 C C . ASP A 1 109 ? 4.825 -0.020 -10.494 1.00 83.00 109 ASP A C 1
ATOM 868 O O . ASP A 1 109 ? 3.972 0.871 -10.464 1.00 83.00 109 ASP A O 1
ATOM 872 N N . GLU A 1 110 ? 4.611 -1.243 -10.021 1.00 88.25 110 GLU A N 1
ATOM 873 C CA . GLU A 1 110 ? 3.381 -1.655 -9.354 1.00 88.25 110 GLU A CA 1
ATOM 874 C C . GLU A 1 110 ? 3.707 -2.142 -7.948 1.00 88.25 110 GLU A C 1
ATOM 876 O O . GLU A 1 110 ? 4.560 -3.011 -7.757 1.00 88.25 110 GLU A O 1
ATOM 881 N N . ALA A 1 111 ? 3.006 -1.614 -6.951 1.00 88.19 111 ALA A N 1
ATOM 882 C CA . ALA A 1 111 ? 3.113 -2.087 -5.579 1.00 88.19 111 ALA A CA 1
ATOM 883 C C . ALA A 1 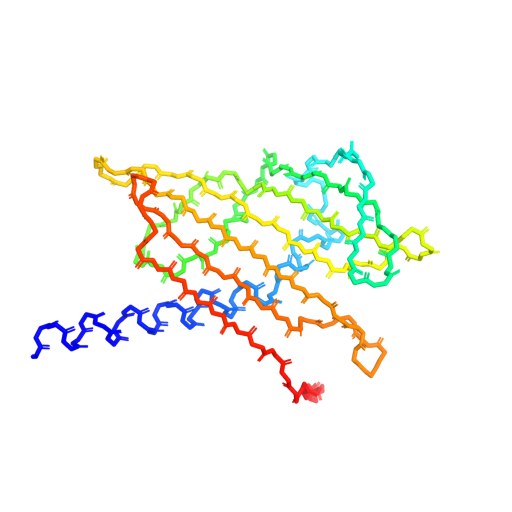111 ? 1.733 -2.412 -5.027 1.00 88.19 111 ALA A C 1
ATOM 885 O O . ALA A 1 111 ? 0.782 -1.654 -5.180 1.00 88.19 111 ALA A O 1
ATOM 886 N N . LYS A 1 112 ? 1.632 -3.542 -4.340 1.00 92.81 112 LYS A N 1
ATOM 887 C CA . LYS A 1 112 ? 0.422 -3.998 -3.673 1.00 92.81 112 LYS A CA 1
ATOM 888 C C . LYS A 1 112 ? 0.774 -4.375 -2.249 1.00 92.81 112 LYS A C 1
ATOM 890 O O . LYS A 1 112 ? 1.474 -5.363 -2.027 1.00 92.81 112 LYS A O 1
ATOM 895 N N . LEU A 1 113 ? 0.279 -3.592 -1.303 1.00 92.19 113 LEU A N 1
ATOM 896 C CA . LEU A 1 113 ? 0.545 -3.756 0.115 1.00 92.19 113 LEU A CA 1
ATOM 897 C C . LEU A 1 113 ? -0.730 -4.125 0.861 1.00 92.19 113 LEU A C 1
ATOM 899 O O . LEU A 1 113 ? -1.690 -3.357 0.885 1.00 92.19 113 LEU A O 1
ATOM 903 N N . ASP A 1 114 ? -0.707 -5.294 1.480 1.00 94.25 114 ASP A N 1
ATOM 904 C CA . ASP A 1 114 ? -1.756 -5.793 2.357 1.00 94.25 114 ASP A CA 1
ATOM 905 C C . ASP A 1 114 ? -1.508 -5.358 3.791 1.00 94.25 114 ASP A C 1
ATOM 907 O O . ASP A 1 114 ? -0.368 -5.366 4.264 1.00 94.25 114 ASP A O 1
ATOM 911 N N . TYR A 1 115 ? -2.592 -5.042 4.492 1.00 92.88 115 TYR A N 1
ATOM 912 C CA . TYR A 1 115 ? -2.577 -4.674 5.898 1.00 92.88 115 TYR A CA 1
ATOM 913 C C . TYR A 1 115 ? -3.366 -5.674 6.734 1.00 92.88 115 TYR A C 1
ATOM 915 O O . TYR A 1 115 ? -4.350 -6.261 6.284 1.00 92.88 115 TYR A O 1
ATOM 923 N N . ALA A 1 116 ? -2.940 -5.838 7.980 1.00 92.00 116 ALA A N 1
ATOM 924 C CA . ALA A 1 116 ? -3.645 -6.621 8.978 1.00 92.00 116 ALA A CA 1
ATOM 925 C C . ALA A 1 116 ? -3.612 -5.904 10.327 1.00 92.00 116 ALA A C 1
ATOM 927 O O . ALA A 1 116 ? -2.685 -5.153 10.632 1.00 92.00 116 ALA A O 1
ATOM 928 N N . VAL A 1 117 ? -4.619 -6.160 11.160 1.00 90.75 117 VAL A N 1
ATOM 929 C CA . VAL A 1 117 ? -4.575 -5.745 12.563 1.00 90.75 117 VAL A CA 1
ATOM 930 C C . VAL A 1 117 ? -3.772 -6.780 13.335 1.00 90.75 117 VAL A C 1
ATOM 932 O O . VAL A 1 117 ? -4.208 -7.919 13.489 1.00 90.75 117 VAL A O 1
ATOM 935 N N . ILE A 1 118 ? -2.608 -6.380 13.834 1.00 87.75 118 ILE A N 1
ATOM 936 C CA . ILE A 1 118 ? -1.733 -7.216 14.654 1.00 87.75 118 ILE A CA 1
ATOM 937 C C . ILE A 1 118 ? -1.648 -6.551 16.024 1.00 87.75 118 ILE A C 1
ATOM 939 O O . ILE A 1 118 ? -1.278 -5.383 16.136 1.00 87.75 118 ILE A O 1
ATOM 943 N N . SER A 1 119 ? -2.066 -7.270 17.068 1.00 87.50 119 SER A N 1
ATOM 944 C CA . SER A 1 119 ? -2.115 -6.750 18.445 1.00 87.50 119 SER A CA 1
ATOM 945 C C . SER A 1 119 ? -2.850 -5.403 18.566 1.00 87.50 119 SER A C 1
ATOM 947 O O . SER A 1 119 ? -2.416 -4.501 19.277 1.00 87.50 119 SER A O 1
ATOM 949 N N . GLY A 1 120 ? -3.957 -5.245 17.831 1.00 86.94 120 GLY A N 1
ATOM 950 C CA . GLY A 1 120 ? -4.788 -4.033 17.848 1.00 86.94 120 GLY A CA 1
ATOM 951 C C . GLY A 1 120 ? -4.262 -2.861 17.011 1.00 86.94 120 GLY A C 1
ATOM 952 O O . GLY A 1 120 ? -4.911 -1.820 16.971 1.00 86.94 120 GLY A O 1
ATOM 953 N N . THR A 1 121 ? -3.133 -3.017 16.315 1.00 87.50 121 THR A N 1
ATOM 954 C CA . THR A 1 121 ? -2.544 -1.975 15.458 1.00 87.50 121 THR A CA 1
ATOM 955 C C . THR A 1 121 ? -2.602 -2.390 13.992 1.00 87.50 121 THR A C 1
ATOM 957 O O . THR A 1 121 ? -2.291 -3.532 13.659 1.00 87.50 121 THR A O 1
ATOM 960 N N . LEU A 1 122 ? -2.994 -1.471 13.105 1.00 88.00 122 LEU A N 1
ATOM 961 C CA . LEU A 1 122 ? -2.949 -1.696 11.662 1.00 88.00 122 LEU A CA 1
ATOM 962 C C . LEU A 1 122 ? -1.496 -1.674 11.182 1.00 88.00 122 LEU A C 1
ATOM 964 O O . LEU A 1 122 ? -0.833 -0.639 11.252 1.00 88.00 122 LEU A O 1
ATOM 968 N N . LEU A 1 123 ? -1.016 -2.811 10.694 1.00 89.44 123 LEU A N 1
ATOM 969 C CA . LEU A 1 123 ? 0.369 -3.003 10.290 1.00 89.44 123 LEU A CA 1
ATOM 970 C C . LEU A 1 123 ? 0.444 -3.660 8.907 1.00 89.44 123 LEU A C 1
ATOM 972 O O . LEU A 1 123 ? -0.457 -4.421 8.536 1.00 89.44 123 LEU A O 1
ATOM 976 N N . PRO A 1 124 ? 1.500 -3.378 8.127 1.00 90.75 124 PRO A N 1
ATOM 977 C CA . PRO A 1 124 ? 1.762 -4.099 6.891 1.00 90.75 124 PRO A CA 1
ATOM 978 C C . PRO A 1 124 ? 1.866 -5.605 7.140 1.00 90.75 124 PRO A C 1
ATOM 980 O O . PRO A 1 124 ? 2.458 -6.051 8.124 1.00 90.75 124 PRO A O 1
ATOM 983 N N . ALA A 1 125 ? 1.296 -6.388 6.233 1.00 91.81 125 ALA A N 1
ATOM 984 C CA . ALA A 1 125 ? 1.269 -7.844 6.296 1.00 91.81 125 ALA A CA 1
ATOM 985 C C . ALA A 1 125 ? 2.037 -8.470 5.126 1.00 91.81 125 ALA A C 1
ATOM 987 O O . ALA A 1 125 ? 2.855 -9.369 5.330 1.00 91.81 125 ALA A O 1
ATOM 988 N N . ALA A 1 126 ? 1.826 -7.982 3.901 1.00 91.94 126 ALA A N 1
ATOM 989 C CA . ALA A 1 126 ? 2.531 -8.487 2.726 1.00 91.94 126 ALA A CA 1
ATOM 990 C C . ALA A 1 126 ? 2.662 -7.431 1.627 1.00 91.94 126 ALA A C 1
ATOM 992 O O . ALA A 1 126 ? 1.700 -6.728 1.339 1.00 91.94 126 ALA A O 1
ATOM 993 N N . LEU A 1 127 ? 3.828 -7.366 0.984 1.00 89.38 127 LEU A N 1
ATOM 994 C CA . LEU A 1 127 ? 4.089 -6.526 -0.184 1.00 89.38 127 LEU A CA 1
ATOM 995 C C . LEU A 1 127 ? 4.344 -7.415 -1.396 1.00 89.38 127 LEU A C 1
ATOM 997 O O . LEU A 1 127 ? 5.173 -8.321 -1.336 1.00 89.38 127 LEU A O 1
ATOM 1001 N N . VAL A 1 128 ? 3.684 -7.110 -2.506 1.00 90.75 128 VAL A N 1
ATOM 1002 C CA . VAL A 1 128 ? 4.101 -7.545 -3.839 1.00 90.75 128 VAL A CA 1
ATOM 1003 C C . VAL A 1 128 ? 4.507 -6.301 -4.607 1.00 90.75 128 VAL A C 1
ATOM 1005 O O . VAL A 1 128 ? 3.695 -5.396 -4.781 1.00 90.75 128 VAL A O 1
ATOM 1008 N N . TYR A 1 129 ? 5.756 -6.258 -5.046 1.00 87.44 129 TYR A N 1
ATOM 1009 C CA . TYR A 1 129 ? 6.300 -5.191 -5.869 1.00 87.44 129 TYR A CA 1
ATOM 1010 C C . TYR A 1 129 ? 6.764 -5.764 -7.203 1.00 87.44 129 TYR A C 1
ATOM 1012 O O . TYR A 1 129 ? 7.395 -6.822 -7.245 1.00 87.44 129 TYR A O 1
ATOM 1020 N N . ARG A 1 130 ? 6.432 -5.075 -8.289 1.00 87.56 130 ARG A N 1
ATOM 1021 C CA . ARG A 1 130 ? 6.790 -5.452 -9.653 1.00 87.56 130 ARG A CA 1
ATOM 1022 C C . ARG A 1 130 ? 7.296 -4.241 -10.400 1.00 87.56 130 ARG A C 1
ATOM 1024 O O . ARG A 1 130 ? 6.741 -3.152 -10.263 1.00 87.56 130 ARG A O 1
ATOM 1031 N N . ARG A 1 131 ? 8.299 -4.469 -11.240 1.00 85.00 131 ARG A N 1
ATOM 1032 C CA . ARG A 1 131 ? 8.774 -3.483 -12.200 1.00 85.00 131 ARG A CA 1
ATOM 1033 C C . ARG A 1 131 ? 8.732 -4.047 -13.603 1.00 85.00 131 ARG A C 1
ATOM 1035 O O . ARG A 1 131 ? 9.195 -5.160 -13.859 1.00 85.00 131 ARG A O 1
ATOM 1042 N N . PHE A 1 132 ? 8.232 -3.215 -14.497 1.00 86.12 132 PHE A N 1
ATOM 1043 C CA . PHE A 1 132 ? 8.180 -3.443 -15.922 1.00 86.12 132 PHE A CA 1
ATOM 1044 C C . PHE A 1 132 ? 9.049 -2.406 -16.633 1.00 86.12 132 PHE A C 1
ATOM 1046 O O . PHE A 1 132 ? 9.066 -1.240 -16.236 1.00 86.12 132 PHE A O 1
ATOM 1053 N N . VAL A 1 133 ? 9.759 -2.831 -17.674 1.00 87.19 133 VAL A N 1
ATOM 1054 C CA . VAL A 1 133 ? 10.508 -1.970 -18.595 1.00 87.19 133 VAL A CA 1
ATOM 1055 C C . VAL A 1 133 ? 9.993 -2.271 -19.995 1.00 87.19 133 VAL A C 1
ATOM 1057 O O . VAL A 1 133 ? 10.098 -3.408 -20.442 1.00 87.19 133 VAL A O 1
ATOM 1060 N N . ASN A 1 134 ? 9.404 -1.280 -20.666 1.00 89.44 134 ASN A N 1
ATOM 1061 C CA . ASN A 1 134 ? 8.714 -1.447 -21.952 1.00 89.44 134 ASN A CA 1
ATOM 1062 C C . ASN A 1 134 ? 7.736 -2.639 -21.928 1.00 89.44 134 ASN A C 1
ATOM 1064 O O . ASN A 1 134 ? 7.775 -3.513 -22.791 1.00 89.44 134 ASN A O 1
ATOM 1068 N N . ASP A 1 135 ? 6.913 -2.696 -20.877 1.00 90.88 135 ASP A N 1
ATOM 1069 C CA . ASP A 1 135 ? 5.956 -3.770 -20.567 1.00 90.88 135 ASP A CA 1
ATOM 1070 C C . ASP A 1 135 ? 6.526 -5.170 -20.285 1.00 90.88 135 ASP A C 1
ATOM 1072 O O . ASP A 1 135 ? 5.771 -6.075 -19.918 1.00 90.88 135 ASP A O 1
ATOM 1076 N N . GLU A 1 136 ? 7.844 -5.358 -20.327 1.00 90.50 136 GLU A N 1
ATOM 1077 C CA . GLU A 1 136 ? 8.481 -6.594 -19.880 1.00 90.50 136 GLU A CA 1
ATOM 1078 C C . GLU A 1 136 ? 8.732 -6.554 -18.369 1.00 90.50 136 GLU A C 1
ATOM 1080 O O . GLU A 1 136 ? 9.375 -5.637 -17.861 1.00 90.50 136 GLU A O 1
ATOM 1085 N N . MET A 1 137 ? 8.235 -7.549 -17.624 1.00 89.94 137 MET A N 1
ATOM 1086 C CA . MET A 1 137 ? 8.502 -7.650 -16.186 1.00 89.94 137 MET A CA 1
ATOM 1087 C C . MET A 1 137 ? 9.960 -8.048 -15.956 1.00 89.94 137 MET A C 1
ATOM 1089 O O . MET A 1 137 ? 10.341 -9.195 -16.174 1.00 89.94 137 MET A O 1
ATOM 1093 N N . VAL A 1 138 ? 10.755 -7.108 -15.457 1.00 87.38 138 VAL A N 1
ATOM 1094 C CA . VAL A 1 138 ? 12.183 -7.322 -15.181 1.00 87.38 138 VAL A CA 1
ATOM 1095 C C . VAL A 1 138 ? 12.456 -7.665 -13.719 1.00 87.38 138 VAL A C 1
ATOM 1097 O O . VAL A 1 138 ? 13.531 -8.161 -13.390 1.00 87.38 138 VAL A O 1
ATOM 1100 N N . LEU A 1 139 ? 11.496 -7.400 -12.828 1.00 83.19 139 LEU A N 1
ATOM 1101 C CA . LEU A 1 139 ? 11.628 -7.649 -11.397 1.00 83.19 139 LEU A CA 1
ATOM 1102 C C . LEU A 1 139 ? 10.271 -7.960 -10.763 1.00 83.19 139 LEU A C 1
ATOM 1104 O O .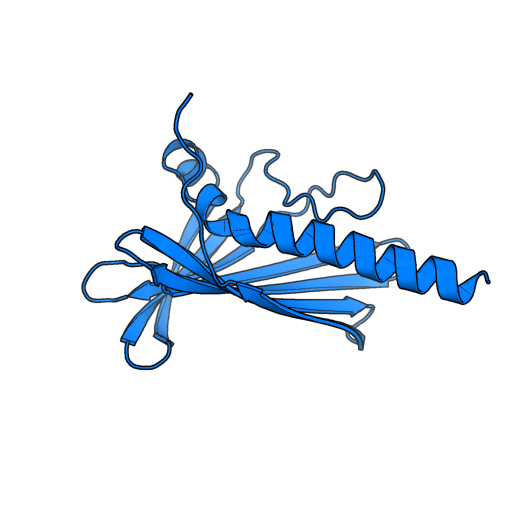 LEU A 1 139 ? 9.291 -7.245 -10.973 1.00 83.19 139 LEU A O 1
ATOM 1108 N N . GLU A 1 140 ? 10.267 -8.966 -9.893 1.00 87.12 140 GLU A N 1
ATOM 1109 C CA . GLU A 1 140 ? 9.217 -9.200 -8.907 1.00 87.12 140 GLU A CA 1
ATOM 1110 C C . GLU A 1 140 ? 9.860 -9.382 -7.530 1.00 87.12 140 GLU A C 1
ATOM 1112 O O . GLU A 1 140 ? 10.918 -9.995 -7.381 1.00 87.12 140 GLU A O 1
ATOM 1117 N N . SER A 1 141 ? 9.235 -8.824 -6.501 1.00 83.00 141 SER A N 1
ATOM 1118 C CA . SER A 1 141 ? 9.657 -8.998 -5.119 1.00 83.00 141 SER A CA 1
ATOM 1119 C C . SER A 1 141 ? 8.450 -9.154 -4.215 1.00 83.00 141 SER A C 1
ATOM 1121 O O . SER A 1 141 ? 7.492 -8.385 -4.282 1.00 83.00 141 SER A O 1
ATOM 1123 N N . ILE A 1 142 ? 8.502 -10.178 -3.369 1.00 88.56 142 ILE A N 1
ATOM 1124 C CA . ILE A 1 142 ? 7.416 -10.543 -2.468 1.00 88.56 142 ILE A CA 1
ATOM 1125 C C . ILE A 1 142 ? 7.966 -10.540 -1.050 1.00 88.56 142 ILE A C 1
ATOM 1127 O O . ILE A 1 142 ? 8.887 -11.290 -0.732 1.00 88.56 142 ILE A O 1
ATOM 1131 N N . TYR A 1 143 ? 7.362 -9.726 -0.193 1.00 85.81 143 TYR A N 1
ATOM 1132 C CA . TYR A 1 143 ? 7.706 -9.629 1.217 1.00 85.81 143 TYR A CA 1
ATOM 1133 C C . TYR A 1 143 ? 6.514 -10.015 2.077 1.00 85.81 143 TYR A C 1
ATOM 1135 O O . TYR A 1 143 ? 5.365 -9.699 1.764 1.00 85.81 143 TYR A O 1
ATOM 1143 N N . ARG A 1 144 ? 6.801 -10.679 3.194 1.00 90.00 144 ARG A N 1
ATOM 1144 C CA . ARG A 1 144 ? 5.848 -10.927 4.273 1.00 90.00 144 ARG A CA 1
ATOM 1145 C C . ARG A 1 144 ? 6.420 -10.305 5.530 1.00 90.00 144 ARG A C 1
ATOM 1147 O O . ARG A 1 144 ? 7.552 -10.606 5.894 1.00 90.00 144 ARG A O 1
ATOM 1154 N N . TYR A 1 145 ? 5.645 -9.434 6.154 1.00 86.56 145 TYR A N 1
ATOM 1155 C CA . TYR A 1 145 ? 6.033 -8.794 7.398 1.00 86.56 145 TYR A CA 1
ATOM 1156 C C . TYR A 1 145 ? 5.506 -9.636 8.558 1.00 86.56 145 TYR A C 1
ATOM 1158 O O . TYR A 1 145 ? 4.331 -10.011 8.586 1.00 86.56 145 TYR A O 1
ATOM 1166 N N . SER A 1 146 ? 6.381 -9.945 9.506 1.00 86.38 146 SER A N 1
ATOM 1167 C CA . SER A 1 146 ? 6.064 -10.695 10.720 1.00 86.38 146 SER A CA 1
ATOM 1168 C C . SER A 1 146 ? 6.788 -10.091 11.919 1.00 86.38 146 SER A C 1
ATOM 1170 O O . SER A 1 146 ? 7.594 -9.175 11.772 1.00 86.38 146 SER A O 1
ATOM 1172 N N . ASP A 1 147 ? 6.470 -10.602 13.110 1.00 87.56 147 ASP A N 1
ATOM 1173 C CA . ASP A 1 147 ? 7.228 -10.345 14.340 1.00 87.56 147 ASP A CA 1
ATOM 1174 C C . ASP A 1 147 ? 7.365 -8.864 14.715 1.00 87.56 147 ASP A C 1
ATOM 1176 O O . ASP A 1 147 ? 8.370 -8.442 15.286 1.00 87.56 147 ASP A O 1
ATOM 1180 N N . TRP A 1 148 ? 6.329 -8.072 14.423 1.00 85.31 148 TRP A N 1
ATOM 1181 C CA . TRP A 1 148 ? 6.268 -6.652 14.755 1.00 85.31 148 TRP A CA 1
ATOM 1182 C C . TRP A 1 148 ? 6.563 -6.403 16.236 1.00 85.31 148 TRP A C 1
ATOM 1184 O O . TRP A 1 148 ? 5.845 -6.879 17.117 1.00 85.31 148 TRP A O 1
ATOM 1194 N N . GLN A 1 149 ? 7.607 -5.614 16.496 1.00 84.06 149 GLN A N 1
ATOM 1195 C CA . GLN A 1 149 ? 7.996 -5.201 17.839 1.00 84.06 149 GLN A CA 1
ATOM 1196 C C . GLN A 1 149 ? 7.672 -3.719 18.046 1.00 84.06 149 GLN A C 1
ATOM 1198 O O . GLN A 1 149 ? 8.037 -2.893 17.203 1.00 84.06 149 GLN A O 1
ATOM 1203 N N . PRO A 1 150 ? 7.028 -3.346 19.165 1.00 80.19 150 PRO A N 1
ATOM 1204 C CA . PRO A 1 150 ? 6.917 -1.946 19.533 1.00 80.19 150 PRO A CA 1
ATOM 1205 C C . PRO A 1 150 ? 8.314 -1.390 19.824 1.00 80.19 150 PRO A C 1
ATOM 1207 O O . PRO A 1 150 ? 9.105 -1.999 20.545 1.00 80.19 150 PRO A O 1
ATOM 1210 N N . ILE A 1 151 ? 8.613 -0.207 19.293 1.00 77.56 151 ILE A N 1
ATOM 1211 C CA . ILE A 1 151 ? 9.810 0.529 19.699 1.00 77.56 151 ILE A CA 1
ATOM 1212 C C . ILE A 1 151 ? 9.479 1.213 21.033 1.00 77.56 151 ILE A C 1
ATOM 1214 O O . ILE A 1 151 ? 8.508 1.973 21.084 1.00 77.56 151 ILE A O 1
ATOM 1218 N N . PRO A 1 152 ? 10.232 0.958 22.117 1.00 74.25 152 PRO A N 1
ATOM 1219 C CA . PRO A 1 152 ? 9.982 1.609 23.395 1.00 74.25 152 PRO A CA 1
ATOM 1220 C C . PRO A 1 152 ? 10.126 3.128 23.252 1.00 74.25 152 PRO A C 1
ATOM 1222 O O . PRO A 1 152 ? 11.081 3.618 22.644 1.00 74.25 152 PRO A O 1
ATOM 1225 N N . ALA A 1 153 ? 9.165 3.869 23.807 1.00 73.62 153 ALA A N 1
ATOM 1226 C CA . ALA A 1 153 ? 9.251 5.322 23.883 1.00 73.62 153 ALA A CA 1
ATOM 1227 C C . ALA A 1 153 ? 10.487 5.718 24.710 1.00 73.62 153 ALA A C 1
ATOM 1229 O O . ALA A 1 153 ? 10.747 5.118 25.756 1.00 73.62 153 ALA A O 1
ATOM 1230 N N . LYS A 1 154 ? 11.254 6.690 24.210 1.00 54.91 154 LYS A N 1
ATOM 1231 C CA . LYS A 1 154 ? 12.344 7.329 24.957 1.00 54.91 154 LYS A CA 1
ATOM 1232 C C . LYS A 1 154 ? 11.807 8.400 25.891 1.00 54.91 154 LYS A C 1
ATOM 1234 O O . LYS A 1 154 ? 10.827 9.068 25.492 1.00 54.91 154 LYS A O 1
#

Radius of gyration: 16.65 Å; chains: 1; bounding box: 50×31×49 Å

Foldseek 3Di:
DVVVVVVVVVVVLVVVLVVLVQCVVVCCPPVNVVQKDKDFPAWDDDPPFIWTKIKIKGNDDLPDSCSPDPDDSDPWIKIWIWTAGPPPRHTAKTWTWDWDDDDNKIKIKIKIWGWDQDPNDIGTAKIWIWIDINNHTPDIDIDGDDDDDDDDDD